Protein AF-A0A497NJE8-F1 (afdb_monomer_lite)

Secondary structure (DSSP, 8-state):
-PPPP--S-EEEEEEEEEEETTEE-TT-S-SS--TT-EEEEETTEEEEEEEE-TTSS--HHHHHHHTTTHHHHHHT--TGGGTSS-TTSTTEEEEEE--S-SSSPPSS---EEEEEEEEE-

Sequence (121 aa):
MSRRYKPYKALRVEVVEAWKKGRDTKGKGCQFYEVGDIFFIEQIALRKENIQTKSGMLCLAALADHIPLYRALIRGVKPLDLGLTTPEEPDVAYLQCHDPTGKKSLPVNSATIVFKITGIR

Foldseek 3Di:
DDDPDDAPKKKKKFWAFWADPHDTPQQPQAPWAHHGWIAMDGQPDGDLVRGRGPNSDDDVLVVVQCVVCVNCLRVPNWLVVVVQDDPVCGQKGKTWRDFPDDVDDDPGGDTIIIMIIHMDD

Structure (mmCIF, N/CA/C/O backbone):
data_AF-A0A497NJE8-F1
#
_entry.id   AF-A0A497NJE8-F1
#
loop_
_atom_site.group_PDB
_atom_site.id
_atom_site.type_symbol
_atom_site.label_atom_id
_atom_site.label_alt_id
_atom_site.label_comp_id
_atom_site.label_asym_id
_atom_site.label_entity_id
_atom_site.label_seq_id
_atom_site.pdbx_PDB_ins_code
_atom_site.Cartn_x
_atom_site.Cartn_y
_atom_site.Cartn_z
_atom_site.occupancy
_atom_site.B_iso_or_equiv
_atom_site.auth_seq_id
_atom_site.auth_comp_id
_atom_site.auth_asym_id
_atom_site.auth_atom_id
_atom_site.pdbx_PDB_model_num
ATOM 1 N N . MET A 1 1 ? -18.716 25.403 15.626 1.00 46.94 1 MET A N 1
ATOM 2 C CA . MET A 1 1 ? -17.574 24.460 15.674 1.00 46.94 1 MET A CA 1
ATOM 3 C C . MET A 1 1 ? -18.015 23.150 15.041 1.00 46.94 1 MET A C 1
ATOM 5 O O . MET A 1 1 ? -18.892 22.499 15.596 1.00 46.94 1 MET A O 1
ATOM 9 N N . SER A 1 2 ? -17.505 22.794 13.858 1.00 60.59 2 SER A N 1
ATOM 10 C CA . SER A 1 2 ? -17.811 21.488 13.263 1.00 60.59 2 SER A CA 1
ATOM 11 C C . SER A 1 2 ? -17.204 20.390 14.142 1.00 60.59 2 SER A C 1
ATOM 13 O O . SER A 1 2 ? -16.077 20.517 14.625 1.00 60.59 2 SER A O 1
ATOM 15 N N . ARG A 1 3 ? -17.963 19.323 14.417 1.00 63.41 3 ARG A N 1
ATOM 16 C CA . ARG A 1 3 ? -17.419 18.142 15.102 1.00 63.41 3 ARG A CA 1
ATOM 17 C C . ARG A 1 3 ? -16.221 17.643 14.287 1.00 63.41 3 ARG A C 1
ATOM 19 O O . ARG A 1 3 ? -16.367 17.412 13.089 1.00 63.41 3 ARG A O 1
ATOM 26 N N . ARG A 1 4 ? -15.048 17.475 14.918 1.00 69.50 4 ARG A N 1
ATOM 27 C CA . ARG A 1 4 ? -13.899 16.817 14.270 1.00 69.50 4 ARG A CA 1
ATOM 28 C C . ARG A 1 4 ? -14.362 15.445 13.782 1.00 69.50 4 ARG A C 1
ATOM 30 O O . ARG A 1 4 ? -14.801 14.628 14.588 1.00 69.50 4 ARG A O 1
ATOM 37 N N . TYR A 1 5 ? -14.283 15.222 12.472 1.00 70.81 5 TYR A N 1
ATOM 38 C CA . TYR A 1 5 ? -14.550 13.927 11.852 1.00 70.81 5 TYR A CA 1
ATOM 39 C C . TYR A 1 5 ? -13.683 12.862 12.540 1.00 70.81 5 TYR A C 1
ATOM 41 O O . TYR A 1 5 ? -12.472 13.050 12.648 1.00 70.81 5 TYR A O 1
ATOM 49 N N . LYS A 1 6 ? -14.293 11.777 13.024 1.00 69.62 6 LYS A N 1
ATOM 50 C CA . LYS A 1 6 ? -13.612 10.614 13.609 1.00 69.62 6 LYS A CA 1
ATOM 51 C C . LYS A 1 6 ? -14.083 9.370 12.852 1.00 69.62 6 LYS A C 1
ATOM 53 O O . LYS A 1 6 ? -15.266 9.045 12.966 1.00 69.62 6 LYS A O 1
ATOM 58 N N . PRO A 1 7 ? -13.226 8.713 12.056 1.00 72.06 7 PRO A N 1
ATOM 59 C CA . PRO A 1 7 ? -13.609 7.486 11.375 1.00 72.06 7 PRO A CA 1
ATOM 60 C C . PRO A 1 7 ? -13.793 6.368 12.404 1.00 72.06 7 PRO A C 1
ATOM 62 O O . PRO A 1 7 ? -13.062 6.293 13.387 1.00 72.06 7 PRO A O 1
ATOM 65 N N . TYR A 1 8 ? -14.762 5.490 12.166 1.00 78.38 8 TYR A N 1
ATOM 66 C CA . TYR A 1 8 ? -14.992 4.302 12.998 1.00 78.38 8 TYR A CA 1
ATOM 67 C C . TYR A 1 8 ? -14.287 3.048 12.451 1.00 78.38 8 TYR A C 1
ATOM 69 O O . TYR A 1 8 ? -14.335 2.002 13.083 1.00 78.38 8 TYR A O 1
ATOM 77 N N . LYS A 1 9 ? -13.688 3.137 11.255 1.00 88.62 9 LYS A N 1
ATOM 78 C CA . LYS A 1 9 ? -12.865 2.100 10.616 1.00 88.62 9 LYS A CA 1
ATOM 79 C C . LYS A 1 9 ? -11.808 2.758 9.740 1.00 88.62 9 LYS A C 1
ATOM 81 O O . LYS A 1 9 ? -12.096 3.763 9.080 1.00 88.62 9 LYS A O 1
ATOM 86 N N . ALA A 1 10 ? -10.629 2.157 9.676 1.00 93.75 10 ALA A N 1
ATOM 87 C CA . ALA A 1 10 ? -9.562 2.588 8.784 1.00 93.75 10 ALA A CA 1
ATOM 88 C C . ALA A 1 10 ? -8.857 1.386 8.150 1.00 93.75 10 ALA A C 1
ATOM 90 O O . ALA A 1 10 ? -8.891 0.280 8.682 1.00 93.75 10 ALA A O 1
ATOM 91 N N . LEU A 1 11 ? -8.209 1.610 7.013 1.00 96.25 11 LEU A N 1
ATOM 92 C CA . LEU A 1 11 ? -7.177 0.717 6.501 1.00 96.25 11 LEU A CA 1
ATOM 93 C C . LEU A 1 11 ? -5.834 1.367 6.767 1.00 96.25 11 LEU A C 1
ATOM 95 O O . LEU A 1 11 ? -5.642 2.526 6.397 1.00 96.25 11 LEU A O 1
ATOM 99 N N . ARG A 1 12 ? -4.913 0.621 7.364 1.00 97.12 12 ARG A N 1
ATOM 100 C CA . ARG A 1 12 ? -3.497 0.959 7.334 1.00 97.12 12 ARG A CA 1
ATOM 101 C C . ARG A 1 12 ? -2.908 0.377 6.065 1.00 97.12 12 ARG A C 1
ATOM 103 O O . ARG A 1 12 ? -3.070 -0.810 5.803 1.00 97.12 12 ARG A O 1
ATOM 110 N N . VAL A 1 13 ? -2.234 1.220 5.302 1.00 97.81 13 VAL A N 1
ATOM 111 C CA . VAL A 1 13 ? -1.513 0.846 4.094 1.00 97.81 13 VAL A CA 1
ATOM 112 C C . VAL A 1 13 ? -0.033 1.064 4.358 1.00 97.81 13 VAL A C 1
ATOM 114 O O . VAL A 1 13 ? 0.358 2.161 4.742 1.00 97.81 13 VAL A O 1
ATOM 117 N N . GLU A 1 14 ? 0.772 0.027 4.175 1.00 97.88 14 GLU A N 1
ATOM 118 C CA . GLU A 1 14 ? 2.219 0.042 4.371 1.00 97.88 14 GLU A CA 1
ATOM 119 C C . GLU A 1 14 ? 2.930 -0.389 3.097 1.00 97.88 14 GLU A C 1
ATOM 121 O O . GLU A 1 14 ? 2.550 -1.374 2.469 1.00 97.88 14 GLU A O 1
ATOM 126 N N . VAL A 1 15 ? 3.985 0.321 2.725 1.00 96.50 15 VAL A N 1
ATOM 127 C CA . VAL A 1 15 ? 4.857 -0.080 1.626 1.00 96.50 15 VAL A CA 1
ATOM 128 C C . VAL A 1 15 ? 5.826 -1.144 2.121 1.00 96.50 15 VAL A C 1
ATOM 130 O O . VAL A 1 15 ? 6.667 -0.870 2.975 1.00 96.50 15 VAL A O 1
ATOM 133 N N . VAL A 1 16 ? 5.734 -2.348 1.564 1.00 96.44 16 VAL A N 1
ATOM 134 C CA . VAL A 1 16 ? 6.547 -3.496 2.002 1.00 96.44 16 VAL A CA 1
ATOM 135 C C . VAL A 1 16 ? 7.643 -3.866 1.014 1.00 96.44 16 VAL A C 1
ATOM 137 O O . VAL A 1 16 ? 8.698 -4.338 1.424 1.00 96.44 16 VAL A O 1
ATOM 140 N N . GLU A 1 17 ? 7.442 -3.599 -0.277 1.00 94.75 17 GLU A N 1
ATOM 141 C CA . GLU A 1 17 ? 8.420 -3.934 -1.313 1.00 94.75 17 GLU A CA 1
ATOM 142 C C . GLU A 1 17 ? 8.415 -2.892 -2.434 1.00 94.75 17 GLU A C 1
ATOM 144 O O . GLU A 1 17 ? 7.421 -2.198 -2.672 1.00 94.75 17 GLU A O 1
ATOM 149 N N . ALA A 1 18 ? 9.525 -2.810 -3.168 1.00 92.62 18 ALA A N 1
ATOM 150 C CA . ALA A 1 18 ? 9.604 -2.037 -4.399 1.00 92.62 18 ALA A CA 1
ATOM 151 C C . ALA A 1 18 ? 10.373 -2.821 -5.457 1.00 92.62 18 ALA A C 1
ATOM 153 O O . ALA A 1 18 ? 11.439 -3.353 -5.185 1.00 92.62 18 ALA A O 1
ATOM 154 N N . TRP A 1 19 ? 9.859 -2.852 -6.678 1.00 91.00 19 TRP A N 1
ATOM 155 C CA . TRP A 1 19 ? 10.377 -3.677 -7.758 1.00 91.00 19 TRP A CA 1
ATOM 156 C C . TRP A 1 19 ? 10.627 -2.849 -9.006 1.00 91.00 19 TRP A C 1
ATOM 158 O O . TRP A 1 19 ? 9.795 -2.047 -9.432 1.00 91.00 19 TRP A O 1
ATOM 168 N N . LYS A 1 20 ? 11.766 -3.082 -9.658 1.00 87.38 20 LYS A N 1
ATOM 169 C CA . LYS A 1 20 ? 12.083 -2.468 -10.949 1.00 87.38 20 LYS A CA 1
ATOM 170 C C . LYS A 1 20 ? 12.759 -3.476 -11.859 1.00 87.38 20 LYS A C 1
ATOM 172 O O . LYS A 1 20 ? 13.801 -4.033 -11.519 1.00 87.38 20 LYS A O 1
ATOM 177 N N . LYS A 1 21 ? 12.176 -3.695 -13.043 1.00 84.19 21 LYS A N 1
ATOM 178 C CA . LYS A 1 21 ? 12.669 -4.669 -14.038 1.00 84.19 21 LYS A CA 1
ATOM 179 C C . LYS A 1 21 ? 12.881 -6.071 -13.432 1.00 84.19 21 LYS A C 1
ATOM 181 O O . LYS A 1 21 ? 13.938 -6.667 -13.617 1.00 84.19 21 LYS A O 1
ATOM 186 N N . GLY A 1 22 ? 11.899 -6.553 -12.665 1.00 83.62 22 GLY A N 1
ATOM 187 C CA . GLY A 1 22 ? 11.907 -7.899 -12.073 1.00 83.62 22 GLY A CA 1
ATOM 188 C C . GLY A 1 22 ? 12.876 -8.102 -10.904 1.00 83.62 22 GLY A C 1
ATOM 189 O O . GLY A 1 22 ? 13.144 -9.240 -10.539 1.00 83.62 22 GLY A O 1
ATOM 190 N N . ARG A 1 23 ? 13.426 -7.028 -10.326 1.00 87.50 23 ARG A N 1
ATOM 191 C CA . ARG A 1 23 ? 14.299 -7.098 -9.147 1.00 87.50 23 ARG A CA 1
ATOM 192 C C . ARG A 1 23 ? 13.763 -6.219 -8.032 1.00 87.50 23 ARG A C 1
ATOM 194 O O . ARG A 1 23 ? 13.370 -5.083 -8.306 1.00 87.50 23 ARG A O 1
ATOM 201 N N . ASP A 1 24 ? 13.812 -6.733 -6.809 1.00 88.88 24 ASP A N 1
ATOM 202 C CA . ASP A 1 24 ? 13.554 -5.959 -5.600 1.00 88.88 24 ASP A CA 1
ATOM 203 C C . ASP A 1 24 ? 14.638 -4.882 -5.441 1.00 88.88 24 ASP A C 1
ATOM 205 O O . ASP A 1 24 ? 15.845 -5.147 -5.465 1.00 88.88 24 ASP A O 1
ATOM 209 N N . THR A 1 25 ? 14.197 -3.636 -5.341 1.00 87.81 25 THR A N 1
ATOM 210 C CA . THR A 1 25 ? 15.031 -2.451 -5.171 1.00 87.81 25 THR A CA 1
ATOM 211 C C . THR A 1 25 ? 15.082 -1.978 -3.722 1.00 87.81 25 THR A C 1
ATOM 213 O O . THR A 1 25 ? 15.732 -0.965 -3.447 1.00 87.81 25 THR A O 1
ATOM 216 N N . LYS A 1 26 ? 14.413 -2.682 -2.798 1.00 79.81 26 LYS A N 1
ATOM 217 C CA . LYS A 1 26 ? 14.318 -2.367 -1.367 1.00 79.81 26 LYS A CA 1
ATOM 218 C C . LYS A 1 26 ? 13.881 -0.924 -1.121 1.00 79.81 26 LYS A C 1
ATOM 220 O O . LYS A 1 26 ? 14.537 -0.170 -0.408 1.00 79.81 26 LYS A O 1
ATOM 225 N N . GLY A 1 27 ? 12.821 -0.503 -1.807 1.00 66.12 27 GLY A N 1
ATOM 226 C CA . GLY A 1 27 ? 12.267 0.852 -1.702 1.00 66.12 27 GLY A CA 1
ATOM 227 C C . GLY A 1 27 ? 12.916 1.901 -2.609 1.00 66.12 27 GLY A C 1
ATOM 228 O O . GLY A 1 27 ? 12.477 3.048 -2.626 1.00 66.12 27 GLY A O 1
ATOM 229 N N . LYS A 1 28 ? 13.945 1.557 -3.396 1.00 74.56 28 LYS A N 1
ATOM 230 C CA . LYS A 1 28 ? 14.597 2.522 -4.298 1.00 74.56 28 LYS A CA 1
ATOM 231 C C . LYS A 1 28 ? 13.876 2.630 -5.642 1.00 74.56 28 LYS A C 1
ATOM 233 O O . LYS A 1 28 ? 13.410 1.648 -6.209 1.00 74.56 28 LYS A O 1
ATOM 238 N N . GLY A 1 29 ? 13.863 3.828 -6.217 1.00 82.50 29 GLY A N 1
ATOM 239 C CA . GLY A 1 29 ? 13.434 4.049 -7.601 1.00 82.50 29 GLY A CA 1
ATOM 240 C C . GLY A 1 29 ? 12.038 4.639 -7.774 1.00 82.50 29 GLY A C 1
ATOM 241 O O . GLY A 1 29 ? 11.789 5.183 -8.843 1.00 82.50 29 GLY A O 1
ATOM 242 N N . CYS A 1 30 ? 11.184 4.628 -6.746 1.00 90.38 30 CYS A N 1
ATOM 243 C CA . CYS A 1 30 ? 9.985 5.463 -6.714 1.00 90.38 30 CYS A CA 1
ATOM 244 C C . CYS A 1 30 ? 10.290 6.816 -6.053 1.00 90.38 30 CYS A C 1
ATOM 246 O O . CYS A 1 30 ? 11.008 6.911 -5.050 1.00 90.38 30 CYS A O 1
ATOM 248 N N . GLN A 1 31 ? 9.764 7.887 -6.642 1.00 90.88 31 GLN A N 1
ATOM 249 C CA . GLN A 1 31 ? 9.890 9.241 -6.110 1.00 90.88 31 GLN A CA 1
ATOM 250 C C . GLN A 1 31 ? 8.905 9.520 -4.962 1.00 90.88 31 GLN A C 1
ATOM 252 O O . GLN A 1 31 ? 9.171 10.396 -4.146 1.00 90.88 31 GLN A O 1
ATOM 257 N N . PHE A 1 32 ? 7.798 8.772 -4.885 1.00 92.75 32 PHE A N 1
ATOM 258 C CA . PHE A 1 32 ? 6.722 9.010 -3.916 1.00 92.75 32 PHE A CA 1
ATOM 259 C C . PHE A 1 32 ? 6.814 8.158 -2.651 1.00 92.75 32 PHE A C 1
ATOM 261 O O . PHE A 1 32 ? 6.393 8.632 -1.596 1.00 92.75 32 PHE A O 1
ATOM 268 N N . TYR A 1 33 ? 7.352 6.943 -2.785 1.00 93.81 33 TYR A N 1
ATOM 269 C CA . TYR A 1 33 ? 7.308 5.899 -1.765 1.00 93.81 33 TYR A CA 1
ATOM 270 C C . TYR A 1 33 ? 8.680 5.260 -1.520 1.00 93.81 33 TYR A C 1
ATOM 272 O O . TYR A 1 33 ? 9.479 5.136 -2.454 1.00 93.81 33 TYR A O 1
ATOM 280 N N . GLU A 1 34 ? 8.900 4.793 -0.294 1.00 93.94 34 GLU A N 1
ATOM 281 C CA . GLU A 1 34 ? 9.948 3.848 0.108 1.00 93.94 34 GLU A CA 1
ATOM 282 C C . GLU A 1 34 ? 9.416 2.790 1.090 1.00 93.94 34 GLU A C 1
ATOM 284 O O . GLU A 1 34 ? 8.307 2.910 1.600 1.00 93.94 34 GLU A O 1
ATOM 289 N N . VAL A 1 35 ? 10.176 1.713 1.316 1.00 95.88 35 VAL A N 1
ATOM 290 C CA . VAL A 1 35 ? 9.762 0.630 2.230 1.00 95.88 35 VAL A CA 1
ATOM 291 C C . VAL A 1 35 ? 9.654 1.158 3.658 1.00 95.88 35 VAL A C 1
ATOM 293 O O . VAL A 1 35 ? 10.559 1.837 4.136 1.00 95.88 35 VAL A O 1
ATOM 296 N N . GLY A 1 36 ? 8.557 0.812 4.330 1.00 95.94 36 GLY A N 1
ATOM 297 C CA . GLY A 1 36 ? 8.202 1.311 5.657 1.00 95.94 36 GLY A CA 1
ATOM 298 C C . GLY A 1 36 ? 7.308 2.553 5.639 1.00 95.94 36 GLY A C 1
ATOM 299 O O . GLY A 1 36 ? 6.802 2.927 6.695 1.00 95.94 36 GLY A O 1
ATOM 300 N N . ASP A 1 37 ? 7.061 3.164 4.473 1.00 96.56 37 ASP A N 1
ATOM 301 C CA . ASP A 1 37 ? 6.079 4.244 4.343 1.00 96.56 37 ASP A CA 1
ATOM 302 C C . ASP A 1 37 ? 4.673 3.758 4.696 1.00 96.56 37 ASP A C 1
ATOM 304 O O . ASP A 1 37 ? 4.264 2.658 4.317 1.00 96.56 37 ASP A O 1
ATOM 308 N N . ILE A 1 38 ? 3.905 4.606 5.380 1.00 97.56 38 ILE A N 1
ATOM 309 C CA . ILE A 1 38 ? 2.566 4.279 5.869 1.00 97.56 38 ILE A CA 1
ATOM 310 C C . ILE A 1 38 ? 1.586 5.404 5.541 1.00 97.56 38 ILE A C 1
ATOM 312 O O . ILE A 1 38 ? 1.876 6.589 5.694 1.00 97.56 38 ILE A O 1
ATOM 316 N N . PHE A 1 39 ? 0.366 5.042 5.161 1.00 97.38 39 PHE A N 1
ATOM 317 C CA . PHE A 1 39 ? -0.762 5.967 5.185 1.00 97.38 39 PHE A CA 1
ATOM 318 C C . PHE A 1 39 ? -2.065 5.265 5.562 1.00 97.38 39 PHE A C 1
ATOM 320 O O . PHE A 1 39 ? -2.136 4.037 5.618 1.00 97.38 39 PHE A O 1
ATOM 327 N N . PHE A 1 40 ? -3.108 6.050 5.837 1.00 96.25 40 PHE A N 1
ATOM 328 C CA . PHE A 1 40 ? -4.395 5.523 6.283 1.00 96.25 40 PHE A CA 1
ATOM 329 C C . PHE A 1 40 ? -5.542 5.958 5.374 1.00 96.25 40 PHE A C 1
ATOM 331 O O . PHE A 1 40 ? -5.700 7.144 5.083 1.00 96.25 40 PHE A O 1
ATOM 338 N N . ILE A 1 41 ? -6.376 4.994 4.975 1.00 95.25 41 ILE A N 1
ATOM 339 C CA . ILE A 1 41 ? -7.658 5.247 4.308 1.00 95.25 41 ILE A CA 1
ATOM 340 C C . ILE A 1 41 ? -8.758 5.168 5.365 1.00 95.25 41 ILE A C 1
ATOM 342 O O . ILE A 1 41 ? -9.070 4.098 5.886 1.00 95.25 41 ILE A O 1
ATOM 346 N N . GLU A 1 42 ? -9.358 6.307 5.688 1.00 91.81 42 GLU A N 1
ATOM 347 C CA . GLU A 1 42 ? -10.289 6.465 6.801 1.00 91.81 42 GLU A CA 1
ATOM 348 C C . GLU A 1 42 ? -11.736 6.577 6.321 1.00 91.81 42 GLU A C 1
ATOM 350 O O . GLU A 1 42 ? -12.216 7.666 5.985 1.00 91.81 42 GLU A O 1
ATOM 355 N N . GLN A 1 43 ? -12.454 5.452 6.332 1.00 85.81 43 GLN A N 1
ATOM 356 C CA . GLN A 1 43 ? -13.822 5.279 5.823 1.00 85.81 43 GLN A CA 1
ATOM 357 C C . GLN A 1 43 ? -13.990 5.630 4.331 1.00 85.81 43 GLN A C 1
ATOM 359 O O . GLN A 1 43 ? -14.252 4.741 3.528 1.00 85.81 43 GLN A O 1
ATOM 364 N N . ILE A 1 44 ? -13.880 6.911 3.971 1.00 84.50 44 ILE A N 1
ATOM 365 C CA . ILE A 1 44 ? -13.950 7.463 2.606 1.00 84.50 44 ILE A CA 1
ATOM 366 C C . ILE A 1 44 ? -12.981 8.643 2.396 1.00 84.50 44 ILE A C 1
ATOM 368 O O . ILE A 1 44 ? -13.094 9.356 1.402 1.00 84.50 44 ILE A O 1
ATOM 372 N N . ALA A 1 45 ? -12.077 8.900 3.343 1.00 90.25 45 ALA A N 1
ATOM 373 C CA . ALA A 1 45 ? -11.228 10.084 3.353 1.00 90.25 45 ALA A CA 1
ATOM 374 C C . ALA A 1 45 ? -9.757 9.741 3.612 1.00 90.25 45 ALA A C 1
ATOM 376 O O . ALA A 1 45 ? -9.424 8.695 4.166 1.00 90.25 45 ALA A O 1
ATOM 377 N N . LEU A 1 46 ? -8.889 10.670 3.222 1.00 92.44 46 LEU A N 1
ATOM 378 C CA . LEU A 1 46 ? -7.459 10.670 3.506 1.00 92.44 46 LEU A CA 1
ATOM 379 C C . LEU A 1 46 ? -7.155 11.916 4.333 1.00 92.44 46 LEU A C 1
ATOM 381 O O . LEU A 1 46 ? -7.682 12.995 4.049 1.00 92.44 46 LEU A O 1
ATOM 385 N N . ARG A 1 47 ? -6.302 11.777 5.344 1.00 91.50 47 ARG A N 1
ATOM 386 C CA . ARG A 1 47 ? -5.840 12.897 6.166 1.00 91.50 47 ARG A CA 1
ATOM 387 C C . ARG A 1 47 ? -4.371 13.146 5.940 1.00 91.50 47 ARG A C 1
ATOM 389 O O . ARG A 1 47 ? -3.585 12.207 5.988 1.00 91.50 47 ARG A O 1
ATOM 396 N N . LYS A 1 48 ? -4.003 14.412 5.760 1.00 91.62 48 LYS A N 1
ATOM 397 C CA . LYS A 1 48 ? -2.613 14.803 5.515 1.00 91.62 48 LYS A CA 1
ATOM 398 C C . LYS A 1 48 ? -1.696 14.374 6.662 1.00 91.62 48 LYS A C 1
ATOM 400 O O . LYS A 1 48 ? -0.610 13.873 6.416 1.00 91.62 48 LYS A O 1
ATOM 405 N N . GLU A 1 49 ? -2.155 14.526 7.899 1.00 91.75 49 GLU A N 1
ATOM 406 C CA . GLU A 1 49 ? -1.442 14.130 9.117 1.00 91.75 49 GLU A CA 1
ATOM 407 C C . GLU A 1 49 ? -1.186 12.616 9.226 1.00 91.75 49 GLU A C 1
ATOM 409 O O . GLU A 1 49 ? -0.272 12.202 9.932 1.00 91.75 49 GLU A O 1
ATOM 414 N N . ASN A 1 50 ? -1.949 11.805 8.487 1.00 93.62 50 ASN A N 1
ATOM 415 C CA . ASN A 1 50 ? -1.845 10.348 8.458 1.00 93.62 50 ASN A CA 1
ATOM 416 C C . ASN A 1 50 ? -1.207 9.842 7.154 1.00 93.62 50 ASN A C 1
ATOM 418 O O . ASN A 1 50 ? -1.394 8.684 6.789 1.00 93.62 50 ASN A O 1
ATOM 422 N N . ILE A 1 51 ? -0.478 10.703 6.437 1.00 96.75 51 ILE A N 1
ATOM 423 C CA . ILE A 1 51 ? 0.340 10.337 5.279 1.00 96.75 51 ILE A CA 1
ATOM 424 C C . ILE A 1 51 ? 1.803 10.469 5.699 1.00 96.75 51 ILE A C 1
ATOM 426 O O . ILE A 1 51 ? 2.338 11.571 5.800 1.00 96.75 51 ILE A O 1
ATOM 430 N N . GLN A 1 52 ? 2.436 9.331 5.959 1.00 97.19 52 GLN A N 1
ATOM 431 C CA . GLN A 1 52 ? 3.840 9.206 6.333 1.00 97.19 52 GLN A CA 1
ATOM 432 C C . GLN A 1 52 ? 4.561 8.504 5.186 1.00 97.19 52 GLN A C 1
ATOM 434 O O . GLN A 1 52 ? 4.853 7.313 5.246 1.00 97.19 52 GLN A O 1
ATOM 439 N N . THR A 1 53 ? 4.752 9.246 4.096 1.00 95.44 53 THR A N 1
ATOM 440 C CA . THR A 1 53 ? 5.462 8.768 2.908 1.00 95.44 53 THR A CA 1
ATOM 441 C C . THR A 1 53 ? 6.738 9.562 2.703 1.00 95.44 53 THR A C 1
ATOM 443 O O . THR A 1 53 ? 6.790 10.741 3.067 1.00 95.44 53 THR A O 1
ATOM 446 N N . LYS A 1 54 ? 7.726 8.976 2.025 1.00 93.94 54 LYS A N 1
ATOM 447 C CA . LYS A 1 54 ? 8.957 9.643 1.580 1.00 93.94 54 LYS A CA 1
ATOM 448 C C . LYS A 1 54 ? 8.721 11.037 1.001 1.00 93.94 54 LYS A C 1
ATOM 450 O O . LYS A 1 54 ? 9.503 11.959 1.219 1.00 93.94 54 LYS A O 1
ATOM 455 N N . SER A 1 55 ? 7.657 11.186 0.213 1.00 93.50 55 SER A N 1
ATOM 456 C CA . SER A 1 55 ? 7.317 12.450 -0.449 1.00 93.50 55 SER A CA 1
ATOM 457 C C . SER A 1 55 ? 6.360 13.351 0.338 1.00 93.50 55 SER A C 1
ATOM 459 O O . SER A 1 55 ? 6.110 14.478 -0.087 1.00 93.50 55 SER A O 1
ATOM 461 N N . GLY A 1 56 ? 5.774 12.866 1.437 1.00 95.81 56 GLY A N 1
ATOM 462 C CA . GLY A 1 56 ? 4.663 13.530 2.128 1.00 95.81 56 GLY A CA 1
ATOM 463 C C . GLY A 1 56 ? 3.389 13.646 1.278 1.00 95.81 56 GLY A C 1
ATOM 464 O O . GLY A 1 56 ? 2.496 14.434 1.593 1.00 95.81 56 GLY A O 1
ATOM 465 N N . MET A 1 57 ? 3.314 12.899 0.174 1.00 94.25 57 MET A N 1
ATOM 466 C CA . MET A 1 57 ? 2.219 12.895 -0.793 1.00 94.25 57 MET A CA 1
ATOM 467 C C . MET A 1 57 ? 1.808 11.460 -1.129 1.00 94.25 57 MET A C 1
ATOM 469 O O .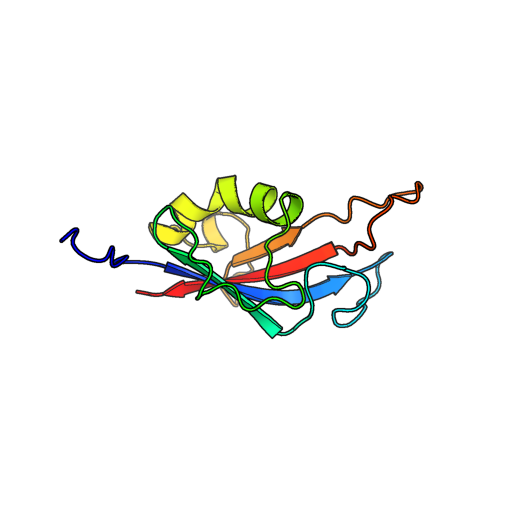 MET A 1 57 ? 2.540 10.501 -0.881 1.00 94.25 57 MET A O 1
ATOM 473 N N . LEU A 1 58 ? 0.632 11.322 -1.741 1.00 93.69 58 LEU A N 1
ATOM 474 C CA . LEU A 1 58 ? 0.175 10.066 -2.326 1.00 93.69 58 LEU A CA 1
ATOM 475 C C . LEU A 1 58 ? 0.193 10.183 -3.846 1.00 93.69 58 LEU A C 1
ATOM 477 O O . LEU A 1 58 ? -0.310 11.153 -4.414 1.00 93.69 58 LEU A O 1
ATOM 481 N N . CYS A 1 59 ? 0.776 9.187 -4.506 1.00 91.81 59 CYS A N 1
ATOM 482 C CA . CYS A 1 59 ? 0.778 9.105 -5.956 1.00 91.81 59 CYS A CA 1
ATOM 483 C C . CYS A 1 59 ? -0.623 8.732 -6.453 1.00 91.81 59 CYS A C 1
ATOM 485 O O . CYS A 1 59 ? -1.222 7.770 -5.970 1.00 91.81 59 CYS A O 1
ATOM 487 N N . LEU A 1 60 ? -1.127 9.444 -7.462 1.00 91.75 60 LEU A N 1
ATOM 488 C CA . LEU A 1 60 ? -2.435 9.143 -8.051 1.00 91.75 60 LEU A CA 1
ATOM 489 C C . LEU A 1 60 ? -2.492 7.754 -8.699 1.00 91.75 60 LEU A C 1
ATOM 491 O O . LEU A 1 60 ? -3.552 7.140 -8.674 1.00 91.75 60 LEU A O 1
ATOM 495 N N . ALA A 1 61 ? -1.372 7.244 -9.224 1.00 88.81 61 ALA A N 1
ATOM 496 C CA . ALA A 1 61 ? -1.307 5.884 -9.759 1.00 88.81 61 ALA A CA 1
ATOM 497 C C . ALA A 1 61 ? -1.576 4.851 -8.656 1.00 88.81 61 ALA A C 1
ATOM 499 O O . ALA A 1 61 ? -2.500 4.060 -8.777 1.00 88.81 61 ALA A O 1
ATOM 500 N N . ALA A 1 62 ? -0.863 4.949 -7.529 1.00 92.38 62 ALA A N 1
ATOM 501 C CA . ALA A 1 62 ? -1.111 4.076 -6.387 1.00 92.38 62 ALA A CA 1
ATOM 502 C C . ALA A 1 62 ? -2.550 4.213 -5.870 1.00 92.38 62 ALA A C 1
ATOM 504 O O . ALA A 1 62 ? -3.209 3.209 -5.624 1.00 92.38 62 ALA A O 1
ATOM 505 N N . LEU A 1 63 ? -3.083 5.435 -5.751 1.00 93.38 63 LEU A N 1
ATOM 506 C CA . LEU A 1 63 ? -4.474 5.629 -5.331 1.00 93.38 63 LEU A CA 1
ATOM 507 C C . LEU A 1 63 ? -5.485 4.983 -6.287 1.00 93.38 63 LEU A C 1
ATOM 509 O O . LEU A 1 63 ? -6.474 4.426 -5.812 1.00 93.38 63 LEU A O 1
ATOM 513 N N . ALA A 1 64 ? -5.243 5.019 -7.599 1.00 92.44 64 ALA A N 1
ATOM 514 C CA . ALA A 1 64 ? -6.116 4.391 -8.587 1.00 92.44 64 ALA A CA 1
ATOM 515 C C . ALA A 1 64 ? -6.245 2.874 -8.376 1.00 92.44 64 ALA A C 1
ATOM 517 O O . ALA A 1 64 ? -7.337 2.345 -8.558 1.00 92.44 64 ALA A O 1
ATOM 518 N N . ASP A 1 65 ? -5.191 2.204 -7.904 1.00 92.88 65 ASP A N 1
ATOM 519 C CA . ASP A 1 65 ? -5.221 0.768 -7.592 1.00 92.88 65 ASP A CA 1
ATOM 520 C C . ASP A 1 65 ? -5.955 0.463 -6.269 1.00 92.88 65 ASP A C 1
ATOM 522 O O . ASP A 1 65 ? -6.556 -0.598 -6.103 1.00 92.88 65 ASP A O 1
ATOM 526 N N . HIS A 1 66 ? -5.978 1.412 -5.325 1.00 94.69 66 HIS A N 1
ATOM 527 C CA . HIS A 1 66 ? -6.665 1.248 -4.034 1.00 94.69 66 HIS A CA 1
ATOM 528 C C . HIS A 1 66 ? -8.167 1.569 -4.106 1.00 94.69 66 HIS A C 1
ATOM 530 O O . HIS A 1 66 ? -8.976 0.948 -3.407 1.00 94.69 66 HIS A O 1
ATOM 536 N N . ILE A 1 67 ? -8.560 2.553 -4.923 1.00 94.38 67 ILE A N 1
ATOM 537 C CA . ILE A 1 67 ? -9.937 3.073 -5.005 1.00 94.38 67 ILE A CA 1
ATOM 538 C C . ILE A 1 67 ? -10.996 1.989 -5.307 1.00 94.38 67 ILE A C 1
ATOM 540 O O . ILE A 1 67 ? -12.066 2.032 -4.691 1.00 94.38 67 ILE A O 1
ATOM 544 N N . PRO A 1 68 ? -10.757 1.002 -6.187 1.00 94.44 68 PRO A N 1
ATOM 545 C CA . PRO A 1 68 ? -11.738 -0.049 -6.447 1.00 94.44 68 PRO A CA 1
ATOM 546 C C . PRO A 1 68 ? -12.003 -0.952 -5.233 1.00 94.44 68 PRO A C 1
ATOM 548 O O . PRO A 1 68 ? -13.100 -1.489 -5.091 1.00 94.44 68 PRO A O 1
ATOM 551 N N . LEU A 1 69 ? -11.022 -1.102 -4.336 1.00 95.25 69 LEU A N 1
ATOM 552 C CA . LEU A 1 69 ? -11.019 -2.150 -3.310 1.00 95.25 69 LEU A CA 1
ATOM 553 C C . LEU A 1 69 ? -11.248 -1.625 -1.889 1.00 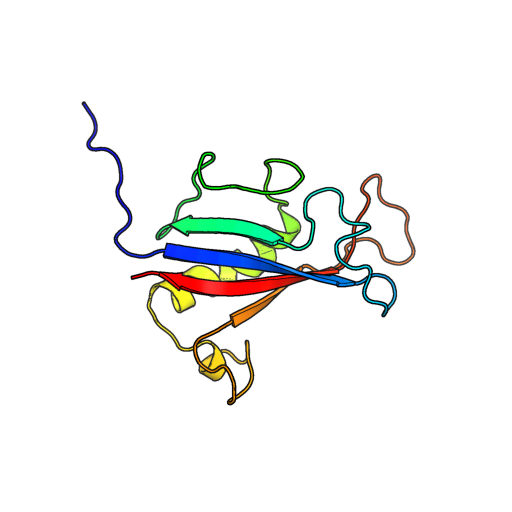95.25 69 LEU A C 1
ATOM 555 O O . LEU A 1 69 ? -11.798 -2.348 -1.053 1.00 95.25 69 LEU A O 1
ATOM 559 N N . TYR A 1 70 ? -10.903 -0.364 -1.596 1.00 94.25 70 TYR A N 1
ATOM 560 C CA . TYR A 1 70 ? -10.918 0.146 -0.217 1.00 94.25 70 TYR A CA 1
ATOM 561 C C . TYR A 1 70 ? -12.284 0.001 0.472 1.00 94.25 70 TYR A C 1
ATOM 563 O O . TYR A 1 70 ? -12.338 -0.304 1.661 1.00 94.25 70 TYR A O 1
ATOM 571 N N . ARG A 1 71 ? -13.406 0.174 -0.249 1.00 93.69 71 ARG A N 1
ATOM 572 C CA . ARG A 1 71 ? -14.750 0.061 0.353 1.00 93.69 71 ARG A CA 1
ATOM 573 C C . ARG A 1 71 ? -15.065 -1.358 0.802 1.00 93.69 71 ARG A C 1
ATOM 575 O O . ARG A 1 71 ? -15.709 -1.516 1.837 1.00 93.69 71 ARG A O 1
ATOM 582 N N . ALA A 1 72 ? -14.668 -2.361 0.022 1.00 94.88 72 ALA A N 1
ATOM 583 C CA . ALA A 1 72 ? -14.874 -3.763 0.369 1.00 94.88 72 ALA A CA 1
ATOM 584 C C . ALA A 1 72 ? -14.035 -4.122 1.602 1.00 94.88 72 ALA A C 1
ATOM 586 O O . ALA A 1 72 ? -14.579 -4.598 2.601 1.00 94.88 72 ALA A O 1
ATOM 587 N N . LEU A 1 73 ? -12.749 -3.759 1.576 1.00 95.12 73 LEU A N 1
ATOM 588 C CA . LEU A 1 73 ? -11.808 -3.997 2.671 1.00 95.12 73 LEU A CA 1
ATOM 589 C C . LEU A 1 73 ? -12.241 -3.296 3.972 1.00 95.12 73 LEU A C 1
ATOM 591 O O . LEU A 1 73 ? -12.333 -3.937 5.016 1.00 95.12 73 LEU A O 1
ATOM 595 N N . ILE A 1 74 ? -12.625 -2.013 3.925 1.00 93.12 74 ILE A N 1
ATOM 596 C CA . ILE A 1 74 ? -13.138 -1.275 5.101 1.00 93.12 74 ILE A CA 1
ATOM 597 C C . ILE A 1 74 ? -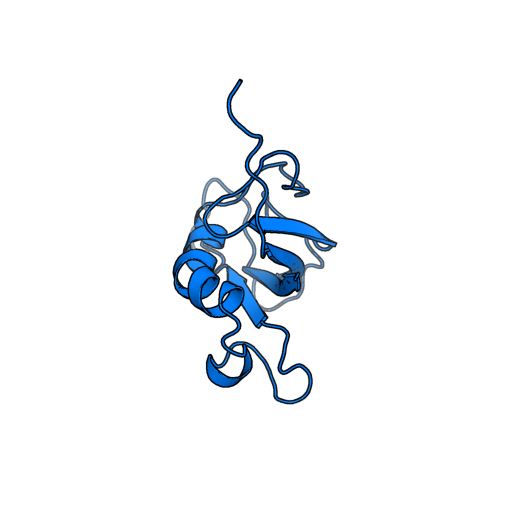14.413 -1.905 5.664 1.00 93.12 74 ILE A C 1
ATOM 599 O O . ILE A 1 74 ? -14.659 -1.872 6.872 1.00 93.12 74 ILE A O 1
ATOM 603 N N . ARG A 1 75 ? -15.265 -2.476 4.810 1.00 91.75 75 ARG A N 1
ATOM 604 C CA . ARG A 1 75 ? -16.497 -3.140 5.253 1.00 91.75 75 ARG A CA 1
ATOM 605 C C . ARG A 1 75 ? -16.254 -4.534 5.826 1.00 91.75 75 ARG A C 1
ATOM 607 O O . ARG A 1 75 ? -17.163 -5.054 6.465 1.00 91.75 75 ARG A O 1
ATOM 614 N N . GLY A 1 76 ? -15.037 -5.063 5.708 1.00 92.12 76 GLY A N 1
ATOM 615 C CA . GLY A 1 76 ? -14.635 -6.345 6.276 1.00 92.12 76 GLY A CA 1
ATOM 616 C C . GLY A 1 76 ? -14.799 -7.528 5.327 1.00 92.12 76 GLY A C 1
ATOM 617 O O . GLY A 1 76 ? -14.835 -8.658 5.803 1.00 92.12 76 GLY A O 1
ATOM 618 N N . VAL A 1 77 ? -14.911 -7.292 4.014 1.00 95.44 77 VAL A N 1
ATOM 619 C CA . VAL A 1 77 ? -14.750 -8.373 3.028 1.00 95.44 77 VAL A CA 1
ATOM 620 C C . VAL A 1 77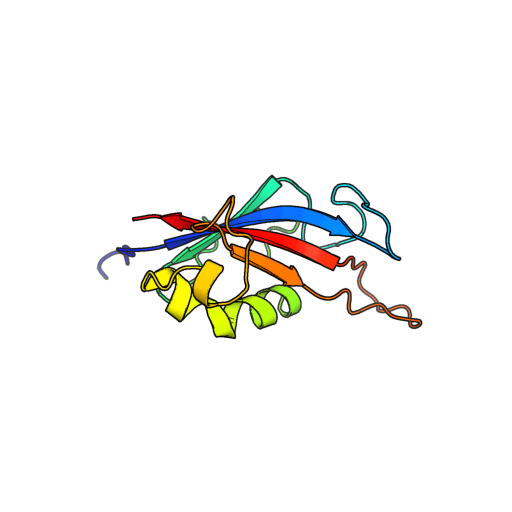 ? -13.329 -8.915 3.157 1.00 95.44 77 VAL A C 1
ATOM 622 O O . VAL A 1 77 ? -12.383 -8.123 3.215 1.00 95.44 77 VAL A O 1
ATOM 625 N N . LYS A 1 78 ? -13.176 -10.241 3.236 1.00 95.50 78 LYS A N 1
ATOM 626 C CA . LYS A 1 78 ? -11.863 -10.851 3.444 1.00 95.50 78 LYS A CA 1
ATOM 627 C C . LYS A 1 78 ? -10.984 -10.642 2.208 1.00 95.50 78 LYS A C 1
ATOM 629 O O . LYS A 1 78 ? -11.444 -10.913 1.099 1.00 95.50 78 LYS A O 1
ATOM 634 N N . PRO A 1 79 ? -9.722 -10.214 2.375 1.00 97.38 79 PRO A N 1
ATOM 635 C CA . PRO A 1 79 ? -8.750 -10.159 1.286 1.00 97.38 79 PRO A CA 1
ATOM 636 C C . PRO A 1 79 ? -8.639 -11.454 0.476 1.00 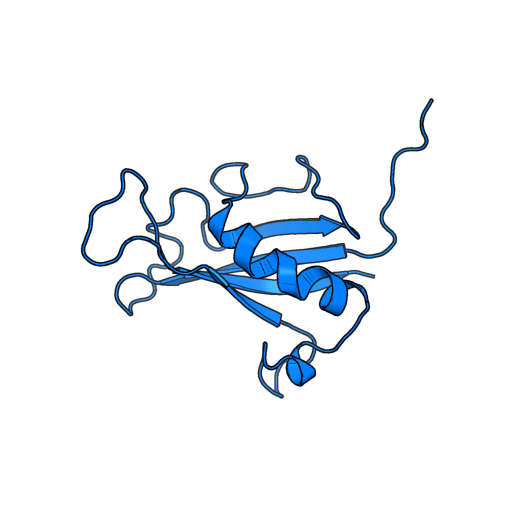97.38 79 PRO A C 1
ATOM 638 O O . PRO A 1 79 ? -8.506 -11.391 -0.746 1.00 97.38 79 PRO A O 1
ATOM 641 N N . LEU A 1 80 ? -8.741 -12.612 1.139 1.00 96.94 80 LEU A N 1
ATOM 642 C CA . LEU A 1 80 ? -8.684 -13.922 0.486 1.00 96.94 80 LEU A CA 1
ATOM 643 C C . LEU A 1 80 ? -9.804 -14.112 -0.547 1.00 96.94 80 LEU A C 1
ATOM 645 O O . LEU A 1 80 ? -9.535 -14.537 -1.667 1.00 96.94 80 LEU A O 1
ATOM 649 N N . ASP A 1 81 ? -11.036 -13.718 -0.212 1.00 96.75 81 ASP A N 1
ATOM 650 C CA . ASP A 1 81 ? -12.201 -13.832 -1.105 1.00 96.75 81 ASP A CA 1
ATOM 651 C C . ASP A 1 81 ? -12.085 -12.906 -2.330 1.00 96.75 81 ASP A C 1
ATOM 653 O O . ASP A 1 81 ? -12.745 -13.111 -3.347 1.00 96.75 81 ASP A O 1
ATOM 657 N N . LEU A 1 82 ? -11.239 -11.876 -2.232 1.00 95.81 82 LEU A N 1
ATOM 658 C CA . LEU A 1 82 ? -10.938 -10.928 -3.304 1.00 95.81 82 LEU A CA 1
ATOM 659 C C . LEU A 1 82 ? -9.692 -11.320 -4.115 1.00 95.81 82 LEU A C 1
ATOM 661 O O . LEU A 1 82 ? -9.325 -10.593 -5.036 1.00 95.81 82 LEU A O 1
ATOM 665 N N . GLY A 1 83 ? -9.026 -12.429 -3.773 1.00 96.00 83 GLY A N 1
ATOM 666 C CA . GLY A 1 83 ? -7.787 -12.859 -4.425 1.00 96.00 83 GLY A CA 1
ATOM 667 C C . GLY A 1 83 ? -6.599 -11.927 -4.171 1.00 96.00 83 GLY A C 1
ATOM 668 O O . GLY A 1 83 ? -5.688 -11.861 -4.991 1.00 96.00 83 GLY A O 1
ATOM 669 N N . LEU A 1 84 ? -6.609 -11.181 -3.062 1.00 96.75 84 LEU A N 1
ATOM 670 C CA . LEU A 1 84 ? -5.574 -10.191 -2.726 1.00 96.75 84 LEU A CA 1
ATOM 671 C C . LEU A 1 84 ? -4.487 -10.740 -1.795 1.00 96.75 84 LEU A C 1
ATOM 673 O O . LEU A 1 84 ? -3.644 -9.980 -1.325 1.00 96.75 84 LEU A O 1
ATOM 677 N N . THR A 1 85 ? -4.537 -12.026 -1.458 1.00 96.94 85 THR A N 1
ATOM 678 C CA . THR A 1 85 ? -3.618 -12.666 -0.511 1.00 96.94 85 THR A CA 1
ATOM 679 C C . THR A 1 85 ? -3.633 -14.180 -0.670 1.00 96.94 85 THR A C 1
ATOM 681 O O . THR A 1 85 ? -4.380 -14.720 -1.491 1.00 96.94 85 THR A O 1
ATOM 684 N N . THR A 1 86 ? -2.820 -14.863 0.129 1.00 95.00 86 THR A N 1
ATOM 685 C CA . THR A 1 86 ? -2.769 -16.319 0.228 1.00 95.00 86 THR A CA 1
ATOM 686 C C . THR A 1 86 ? -3.505 -16.818 1.484 1.00 95.00 86 THR A C 1
ATOM 688 O O . THR A 1 86 ? -3.773 -16.032 2.401 1.00 95.00 86 THR A O 1
ATOM 691 N N . PRO A 1 87 ? -3.862 -18.115 1.565 1.00 95.00 87 PRO A N 1
ATOM 692 C CA . PRO A 1 87 ? -4.531 -18.685 2.738 1.00 95.00 87 PRO A CA 1
ATOM 693 C C . PRO A 1 87 ? -3.759 -18.544 4.060 1.00 95.00 87 PRO A C 1
ATOM 695 O O . PRO A 1 87 ? -4.374 -18.613 5.121 1.00 95.00 87 PRO A O 1
ATOM 698 N N . GLU A 1 88 ? -2.439 -18.346 4.012 1.00 95.94 88 GLU A N 1
ATOM 699 C CA . GLU A 1 88 ? -1.576 -18.176 5.186 1.00 95.94 88 GLU A CA 1
ATOM 700 C C . GLU A 1 88 ? -1.720 -16.787 5.836 1.00 95.94 88 GLU A C 1
ATOM 702 O O . GLU A 1 88 ? -1.516 -16.652 7.042 1.00 95.94 88 GLU A O 1
ATOM 707 N N . GLU A 1 89 ? -2.120 -15.764 5.069 1.00 94.50 89 GLU A N 1
ATOM 708 C CA . GLU A 1 89 ? -2.377 -14.397 5.550 1.00 94.50 89 GLU A CA 1
ATOM 709 C C . GLU A 1 89 ? -3.776 -13.898 5.115 1.00 94.50 89 GLU A C 1
ATOM 711 O O . GLU A 1 89 ? -3.896 -12.898 4.400 1.00 94.50 89 GLU A O 1
ATOM 716 N N . PRO A 1 90 ? -4.873 -14.550 5.548 1.00 93.75 90 PRO A N 1
ATOM 717 C CA . PRO A 1 90 ? -6.206 -14.357 4.964 1.00 93.75 90 PRO A CA 1
ATOM 718 C C . PRO A 1 90 ? -6.829 -12.978 5.241 1.00 93.75 90 PRO A C 1
ATOM 720 O O . PRO A 1 90 ? -7.749 -12.564 4.531 1.00 93.75 90 PRO A O 1
ATOM 723 N N . ASP A 1 91 ? -6.335 -12.274 6.265 1.00 94.00 91 ASP A N 1
ATOM 724 C CA . ASP A 1 91 ? -6.832 -10.970 6.729 1.00 94.00 91 ASP A CA 1
ATOM 725 C C . ASP A 1 91 ? -5.975 -9.779 6.257 1.00 94.00 91 ASP A C 1
ATOM 727 O O . ASP A 1 91 ? -6.272 -8.625 6.578 1.00 94.00 91 ASP A O 1
ATOM 731 N N . VAL A 1 92 ? -4.919 -10.040 5.486 1.00 96.94 92 VAL A N 1
ATOM 732 C CA . VAL A 1 92 ? -4.032 -9.025 4.906 1.00 96.94 92 VAL A CA 1
ATOM 733 C C . VAL A 1 92 ? -4.311 -8.941 3.413 1.00 96.94 92 VAL A C 1
ATOM 735 O O . VAL A 1 92 ? -4.434 -9.974 2.778 1.00 96.94 92 VAL A O 1
ATOM 738 N N . ALA A 1 93 ? -4.417 -7.744 2.834 1.00 97.75 93 ALA A N 1
ATOM 739 C CA . ALA A 1 93 ? -4.448 -7.582 1.377 1.00 97.75 93 ALA A CA 1
ATOM 740 C C . ALA A 1 93 ? -3.108 -7.045 0.873 1.00 97.75 93 ALA A C 1
ATOM 742 O O . ALA A 1 93 ? -2.539 -6.141 1.483 1.00 97.75 93 ALA A O 1
ATOM 743 N N . TYR A 1 94 ? -2.648 -7.551 -0.266 1.00 97.56 94 TYR A N 1
ATOM 744 C CA . TYR A 1 94 ? -1.491 -7.036 -0.983 1.00 97.56 94 TYR A CA 1
ATOM 745 C C . TYR A 1 94 ? -1.938 -6.415 -2.307 1.00 97.56 94 TYR A C 1
ATOM 747 O O . TYR A 1 94 ? -2.570 -7.074 -3.128 1.00 97.56 94 TYR A O 1
ATOM 755 N N . LEU A 1 95 ? -1.613 -5.138 -2.516 1.00 96.06 95 LEU A N 1
ATOM 756 C CA . LEU A 1 95 ? -1.840 -4.430 -3.781 1.00 96.06 95 LEU A CA 1
ATOM 757 C C . LEU A 1 95 ? -0.516 -4.001 -4.387 1.00 96.06 95 LEU A C 1
ATOM 759 O O . LEU A 1 95 ? 0.439 -3.730 -3.667 1.00 96.06 95 LEU A O 1
ATOM 763 N N . GLN A 1 96 ? -0.463 -3.896 -5.710 1.00 92.62 96 GLN A N 1
ATOM 764 C CA . GLN A 1 96 ? 0.712 -3.398 -6.412 1.00 92.62 96 GLN A CA 1
ATOM 765 C C . GLN A 1 96 ? 0.324 -2.169 -7.219 1.00 92.62 96 GLN A C 1
ATOM 767 O O . GLN A 1 96 ? -0.645 -2.242 -7.969 1.00 92.62 96 GLN A O 1
ATOM 772 N N . CYS A 1 97 ? 1.084 -1.074 -7.107 1.00 89.94 97 CYS A N 1
ATOM 773 C CA . CYS A 1 97 ? 0.998 -0.038 -8.131 1.00 89.94 97 CYS A CA 1
ATOM 774 C C . CYS A 1 97 ? 1.916 -0.385 -9.288 1.00 89.94 97 CYS A C 1
ATOM 776 O O . CYS A 1 97 ? 3.105 -0.643 -9.091 1.00 89.94 97 CYS A O 1
ATOM 778 N N . HIS A 1 98 ? 1.385 -0.367 -10.501 1.00 80.88 98 HIS A N 1
ATOM 779 C CA . HIS A 1 98 ? 2.179 -0.681 -11.678 1.00 80.88 98 HIS A CA 1
ATOM 780 C C . HIS A 1 98 ? 3.179 0.439 -11.972 1.00 80.88 98 HIS A C 1
ATOM 782 O O . HIS A 1 98 ? 2.825 1.617 -11.965 1.00 80.88 98 HIS A O 1
ATOM 788 N N . ASP A 1 99 ? 4.434 0.074 -12.246 1.00 79.88 99 ASP A N 1
ATOM 789 C CA . ASP A 1 99 ? 5.438 1.022 -12.732 1.00 79.88 99 ASP A CA 1
ATOM 790 C C . ASP A 1 99 ? 4.986 1.595 -14.094 1.00 79.88 99 ASP A C 1
ATOM 792 O O . ASP A 1 99 ? 4.976 0.856 -15.082 1.00 79.88 99 ASP A O 1
ATOM 796 N N . PRO A 1 100 ? 4.631 2.894 -14.200 1.00 66.75 100 PRO A N 1
ATOM 797 C CA . PRO A 1 100 ? 4.237 3.482 -15.477 1.00 66.75 100 PRO A CA 1
ATOM 798 C C . PRO A 1 100 ? 5.417 3.580 -16.455 1.00 66.75 100 PRO A C 1
ATOM 800 O O . PRO A 1 100 ? 5.215 3.768 -17.658 1.00 66.75 100 PRO A O 1
ATOM 803 N N . THR A 1 101 ? 6.661 3.463 -15.971 1.00 64.12 101 THR A N 1
ATOM 804 C CA . THR A 1 101 ? 7.847 3.482 -16.828 1.00 64.12 101 THR A CA 1
ATOM 805 C C . THR A 1 101 ? 8.085 2.111 -17.453 1.00 64.12 101 THR A C 1
ATOM 807 O O . THR A 1 101 ? 8.774 1.245 -16.927 1.00 64.12 101 THR A O 1
ATOM 810 N N . GLY A 1 102 ? 7.501 1.924 -18.637 1.00 62.44 102 GLY A N 1
ATOM 811 C CA . GLY A 1 102 ? 7.880 0.858 -19.564 1.00 62.44 102 GLY A CA 1
ATOM 812 C C . GLY A 1 102 ? 9.193 1.181 -20.294 1.00 62.44 102 GLY A C 1
ATOM 813 O O . GLY A 1 102 ? 10.192 1.582 -19.704 1.00 62.44 102 GLY A O 1
ATOM 814 N N . LYS A 1 103 ? 9.207 1.049 -21.627 1.00 57.16 103 LYS A N 1
ATOM 815 C CA . LYS A 1 103 ? 10.380 1.398 -22.461 1.00 57.16 103 LYS A CA 1
ATOM 816 C C . LYS A 1 103 ? 10.652 2.907 -22.568 1.00 57.16 103 LYS A C 1
ATOM 818 O O . LYS A 1 103 ? 11.706 3.293 -23.063 1.00 57.16 103 LYS A O 1
ATOM 823 N N . LYS A 1 104 ? 9.705 3.759 -22.163 1.00 64.69 104 LYS A N 1
ATOM 824 C CA . LYS A 1 104 ? 9.811 5.220 -22.264 1.00 64.69 104 LYS A CA 1
ATOM 825 C C . LYS A 1 104 ? 10.210 5.818 -20.919 1.00 64.69 104 LYS A C 1
ATOM 827 O O . LYS A 1 104 ? 9.634 5.469 -19.892 1.00 64.69 104 LYS A O 1
ATOM 832 N N . SER A 1 105 ? 11.161 6.747 -20.950 1.00 63.97 105 SER A N 1
ATOM 833 C CA . SER A 1 105 ? 11.493 7.574 -19.792 1.00 63.97 105 SER A CA 1
ATOM 834 C C . SER A 1 105 ? 10.374 8.590 -19.577 1.00 63.97 105 SER A C 1
ATOM 836 O O . SER A 1 105 ? 10.119 9.416 -20.452 1.00 63.97 105 SER A O 1
ATOM 838 N N . LEU A 1 106 ? 9.698 8.522 -18.434 1.00 72.12 106 LEU A N 1
ATOM 839 C CA . LEU A 1 106 ? 8.806 9.582 -17.966 1.00 72.12 106 LEU A CA 1
ATOM 840 C C . LEU A 1 106 ? 9.620 10.578 -17.123 1.00 72.12 106 LEU A C 1
ATOM 842 O O . LEU A 1 106 ? 10.675 10.203 -16.610 1.00 72.12 106 LEU A O 1
ATOM 846 N N . PRO A 1 107 ? 9.158 11.827 -16.929 1.00 74.31 107 PRO A N 1
ATOM 847 C CA . PRO A 1 107 ? 9.833 12.807 -16.068 1.00 74.31 107 PRO A CA 1
ATOM 848 C C . PRO A 1 107 ? 9.731 12.471 -14.566 1.00 74.31 107 PRO A C 1
ATOM 850 O O . PRO A 1 107 ? 9.947 13.332 -13.720 1.00 74.31 107 PRO A O 1
ATOM 853 N N . VAL A 1 108 ? 9.373 11.232 -14.224 1.00 77.69 108 VAL A N 1
ATOM 854 C CA . VAL A 1 108 ? 9.211 10.740 -12.859 1.00 77.69 108 VAL A CA 1
ATOM 855 C C . VAL A 1 108 ? 9.993 9.446 -12.695 1.00 77.69 108 VAL A C 1
ATOM 857 O O . VAL A 1 108 ? 9.950 8.557 -13.548 1.00 77.69 108 VAL A O 1
ATOM 860 N N . ASN A 1 109 ? 10.701 9.331 -11.575 1.00 82.62 109 ASN A N 1
ATOM 861 C CA . ASN A 1 109 ? 11.308 8.069 -11.183 1.00 82.62 109 ASN A CA 1
ATOM 862 C C . ASN A 1 109 ? 10.226 7.176 -10.577 1.00 82.62 109 ASN A C 1
ATOM 864 O O . ASN A 1 109 ? 9.672 7.497 -9.521 1.00 82.62 109 ASN A O 1
ATOM 868 N N . SER A 1 110 ? 9.932 6.061 -11.237 1.00 84.94 110 SER A N 1
ATOM 869 C CA . SER A 1 110 ? 8.983 5.071 -10.742 1.00 84.94 110 SER A CA 1
ATOM 870 C C . SER A 1 110 ? 9.587 3.674 -10.609 1.00 84.94 110 SER A C 1
ATOM 872 O O . SER A 1 110 ? 10.649 3.348 -11.157 1.00 84.94 110 SER A O 1
ATOM 874 N N . ALA A 1 111 ? 8.904 2.887 -9.789 1.00 89.38 111 ALA A N 1
ATOM 875 C CA . ALA A 1 111 ? 9.087 1.468 -9.544 1.00 89.38 111 ALA A CA 1
ATOM 876 C C . ALA A 1 111 ? 7.695 0.896 -9.227 1.00 89.38 111 ALA A C 1
ATOM 878 O O . ALA A 1 111 ? 6.797 1.649 -8.842 1.00 89.38 111 ALA A O 1
ATOM 879 N N . THR A 1 112 ? 7.516 -0.413 -9.379 1.00 92.06 112 THR A N 1
ATOM 880 C CA . THR A 1 112 ? 6.309 -1.099 -8.904 1.00 92.06 112 THR A CA 1
ATOM 881 C C . THR A 1 112 ? 6.386 -1.169 -7.388 1.00 92.06 112 THR A C 1
ATOM 883 O O . THR A 1 112 ? 7.398 -1.626 -6.866 1.00 92.06 112 THR A O 1
ATOM 886 N N . ILE A 1 113 ? 5.368 -0.697 -6.675 1.00 94.25 113 ILE A N 1
ATOM 887 C CA . ILE A 1 113 ? 5.353 -0.695 -5.206 1.00 94.25 113 ILE A CA 1
ATOM 888 C C . ILE A 1 113 ? 4.323 -1.696 -4.721 1.00 94.25 113 ILE A C 1
ATOM 890 O O . ILE A 1 113 ? 3.201 -1.688 -5.221 1.00 94.25 113 ILE A O 1
ATOM 894 N N . VAL A 1 114 ? 4.701 -2.528 -3.752 1.00 95.38 114 VAL A N 1
ATOM 895 C CA . VAL A 1 114 ? 3.790 -3.468 -3.096 1.00 95.38 114 VAL A CA 1
ATOM 896 C C . VAL A 1 114 ? 3.331 -2.868 -1.773 1.00 95.38 114 VAL A C 1
ATOM 898 O O . VAL A 1 114 ? 4.143 -2.472 -0.933 1.00 95.38 114 VAL A O 1
ATOM 901 N N . PHE A 1 115 ? 2.018 -2.818 -1.598 1.00 97.19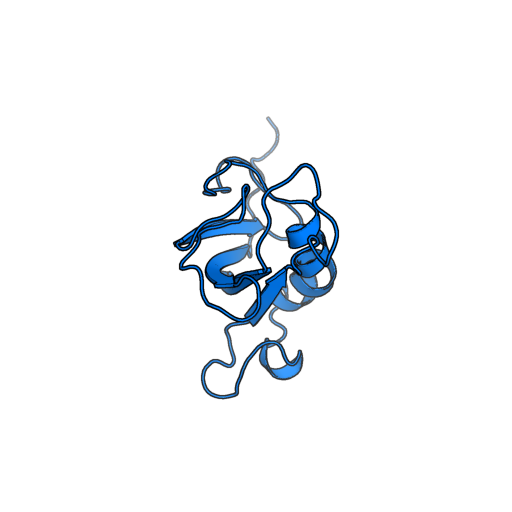 115 PHE A N 1
ATOM 902 C CA . PHE A 1 115 ? 1.337 -2.288 -0.432 1.00 97.19 115 PHE A CA 1
ATOM 903 C C . PHE A 1 115 ? 0.707 -3.426 0.359 1.00 97.19 115 PHE A C 1
ATOM 905 O O . PHE A 1 115 ? -0.122 -4.161 -0.173 1.00 97.19 115 PHE A O 1
ATOM 912 N N . LYS A 1 116 ? 1.056 -3.531 1.638 1.00 97.88 116 LYS A N 1
ATOM 913 C CA . LYS A 1 116 ? 0.374 -4.357 2.630 1.00 97.88 116 LYS A CA 1
ATOM 914 C C . LYS A 1 116 ? -0.747 -3.546 3.265 1.00 97.88 116 LYS A C 1
ATOM 916 O O . LYS A 1 116 ? -0.516 -2.459 3.791 1.00 97.88 116 LYS A O 1
ATOM 921 N N . ILE A 1 117 ? -1.961 -4.077 3.235 1.00 97.88 117 ILE A N 1
ATOM 922 C CA . ILE A 1 117 ? -3.160 -3.402 3.723 1.00 97.88 117 ILE A CA 1
ATOM 923 C C . ILE A 1 117 ? -3.772 -4.215 4.855 1.00 97.88 117 ILE A C 1
ATOM 925 O O . ILE A 1 117 ? -4.101 -5.389 4.682 1.00 97.88 117 ILE A O 1
ATOM 929 N N . THR A 1 118 ? -3.963 -3.571 6.005 1.00 96.75 118 THR A N 1
ATOM 930 C CA . THR A 1 118 ? -4.584 -4.170 7.189 1.00 96.75 118 THR A CA 1
ATOM 931 C C . THR A 1 118 ? -5.745 -3.319 7.694 1.00 96.75 118 THR A C 1
ATOM 933 O O . THR A 1 118 ? -5.687 -2.088 7.721 1.00 96.75 118 THR A O 1
ATOM 936 N N . GLY A 1 119 ? -6.839 -3.975 8.085 1.00 93.38 119 GLY A N 1
ATOM 937 C CA . GLY A 1 119 ? -7.985 -3.299 8.689 1.00 93.38 119 GLY A CA 1
ATOM 938 C C . GLY A 1 119 ? -7.713 -2.902 10.140 1.00 93.38 119 GLY A C 1
ATOM 939 O O . GLY A 1 119 ? -7.269 -3.724 10.935 1.00 93.38 119 GLY A O 1
ATOM 940 N N . ILE A 1 120 ? -8.038 -1.660 10.495 1.00 87.94 120 ILE A N 1
ATOM 941 C CA . ILE A 1 120 ? -8.036 -1.138 11.865 1.00 87.94 120 ILE A CA 1
ATOM 942 C C . ILE A 1 120 ? -9.487 -0.900 12.282 1.00 87.94 120 ILE A C 1
ATOM 944 O O . ILE A 1 120 ? -10.251 -0.234 11.570 1.00 87.94 120 ILE A O 1
ATOM 948 N N . ARG A 1 121 ? -9.858 -1.481 13.423 1.00 71.06 121 ARG A N 1
ATOM 949 C CA . ARG A 1 121 ? -11.187 -1.395 14.033 1.00 71.06 121 ARG A CA 1
ATOM 950 C C . ARG A 1 121 ? -11.130 -0.567 15.305 1.00 71.06 121 ARG A C 1
ATOM 952 O O . ARG A 1 121 ? -10.100 -0.667 16.004 1.00 71.06 121 ARG A O 1
#

pLDDT: mean 88.72, std 10.7, range [46.94, 97.88]

Radius of gyration: 14.95 Å; chains: 1; bounding box: 33×43×38 Å